Protein AF-A0A7X7UN12-F1 (afdb_monomer)

pLDDT: mean 86.02, std 12.64, range [42.88, 95.38]

Mean predicted aligned error: 5.35 Å

Foldseek 3Di:
DAQVVVVHDDDFDDKAFCQHPVRDPDPPPPVRIDTHDPVVVVVVVVVVVVVVVVVVVD

Solvent-accessible surface area (backbone atoms only — not comparable to full-atom values): 3599 Å² total; per-residue (Å²): 100,56,52,63,82,71,78,39,89,69,76,62,77,43,82,43,59,73,55,51,67,92,76,40,97,57,74,80,44,66,86,43,49,43,74,28,32,69,70,33,43,55,54,34,54,57,52,53,54,51,55,54,62,56,60,77,75,111

Nearest PDB structures (foldseek):
  5h0o-assembly1_A  TM=9.161E-01  e=8.833E-03  Geobacillus virus E2
  5fuy-assembly2_E-2  TM=6.901E-01  e=3.744E+00  Trypanosoma brucei
  2qq0-assembly1_A-2  TM=6.350E-01  e=3.495E+00  Thermotoga maritima

Structure (mmCIF, N/CA/C/O backbone):
data_AF-A0A7X7UN12-F1
#
_entry.id   AF-A0A7X7UN12-F1
#
loop_
_atom_site.group_PDB
_atom_site.id
_atom_site.type_symbol
_atom_site.label_atom_id
_atom_site.label_alt_id
_atom_site.la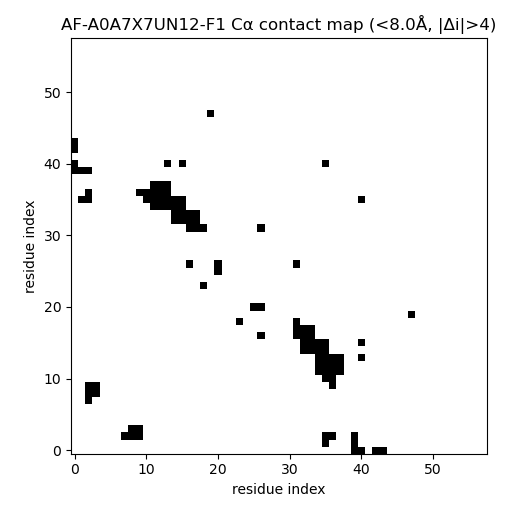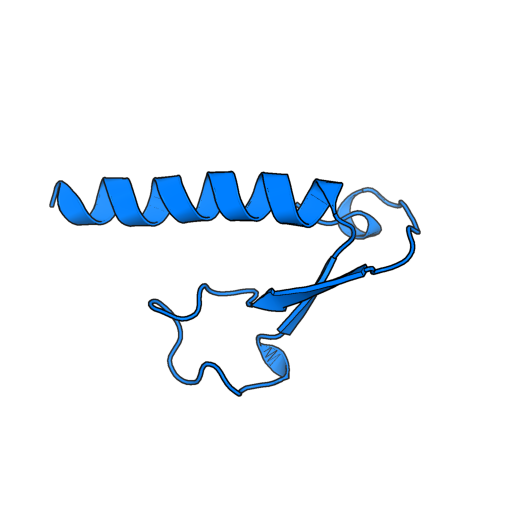bel_comp_id
_atom_site.label_asym_id
_atom_site.label_entity_id
_atom_site.label_seq_id
_atom_site.pdbx_PDB_ins_code
_atom_site.Cartn_x
_atom_site.Cartn_y
_atom_site.Cartn_z
_atom_site.occupancy
_atom_site.B_iso_or_equiv
_atom_site.auth_seq_id
_atom_site.auth_comp_id
_atom_site.auth_asym_id
_atom_site.auth_atom_id
_atom_site.pdbx_PDB_model_num
ATOM 1 N N . MET A 1 1 ? 3.906 -1.826 7.961 1.00 69.75 1 MET A N 1
ATOM 2 C CA . MET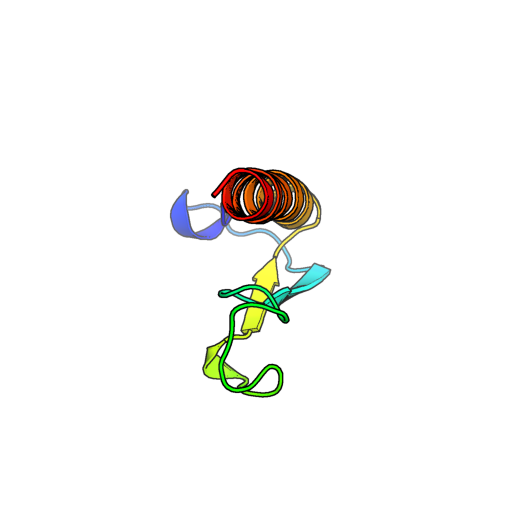 A 1 1 ? 2.976 -2.104 9.082 1.00 69.75 1 MET A CA 1
ATOM 3 C C . MET A 1 1 ? 1.558 -2.058 8.518 1.00 69.75 1 MET A C 1
ATOM 5 O O . MET A 1 1 ? 1.334 -1.217 7.658 1.00 69.75 1 MET A O 1
ATOM 9 N N . ARG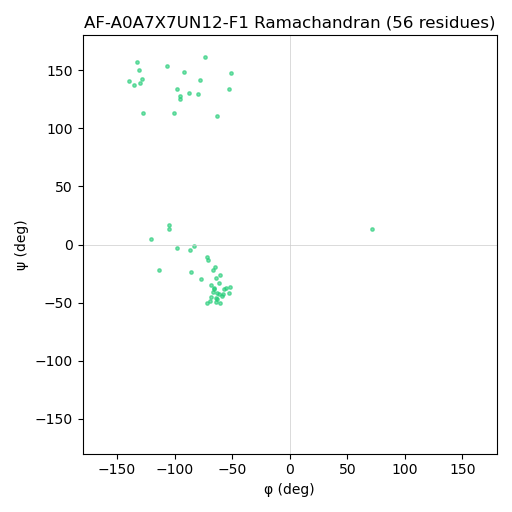 A 1 2 ? 0.643 -2.951 8.921 1.00 82.06 2 ARG A N 1
ATOM 10 C CA . ARG A 1 2 ? -0.742 -3.036 8.402 1.00 82.06 2 ARG A CA 1
ATOM 11 C C . ARG A 1 2 ? -1.729 -3.045 9.573 1.00 82.06 2 ARG A C 1
ATOM 13 O O . ARG A 1 2 ? -1.427 -3.696 10.566 1.00 82.06 2 ARG A O 1
ATOM 20 N N . CYS A 1 3 ? -2.887 -2.390 9.455 1.00 83.00 3 CYS A N 1
ATOM 21 C CA . CYS A 1 3 ? -3.914 -2.400 10.510 1.00 83.00 3 CYS A CA 1
ATOM 22 C C . CYS A 1 3 ? -4.398 -3.819 10.837 1.00 83.00 3 CYS A C 1
ATOM 24 O O . CYS A 1 3 ? -4.438 -4.194 12.005 1.00 83.00 3 CYS A O 1
ATOM 26 N N . SER A 1 4 ? -4.662 -4.633 9.812 1.00 83.69 4 SER A N 1
ATOM 27 C CA . SER A 1 4 ? -5.149 -6.007 9.981 1.00 83.69 4 SER A CA 1
ATOM 28 C C . SER A 1 4 ? -4.176 -6.908 10.741 1.00 83.69 4 SER A C 1
ATOM 30 O O . SER A 1 4 ? -4.604 -7.747 11.523 1.00 83.69 4 SER A O 1
ATOM 32 N N . ALA A 1 5 ? -2.866 -6.691 10.583 1.00 84.62 5 ALA A N 1
ATOM 33 C CA . ALA A 1 5 ? -1.844 -7.420 11.336 1.00 84.62 5 ALA A CA 1
ATOM 34 C C . ALA A 1 5 ? -1.890 -7.128 12.848 1.00 84.62 5 ALA A C 1
ATOM 36 O O . ALA A 1 5 ? -1.373 -7.912 13.632 1.00 84.62 5 ALA A O 1
ATOM 37 N N . ASN A 1 6 ? -2.526 -6.023 13.247 1.00 85.19 6 ASN A N 1
ATOM 38 C CA . ASN A 1 6 ? -2.730 -5.629 14.639 1.00 85.19 6 ASN A CA 1
ATOM 39 C C . ASN A 1 6 ? -4.179 -5.874 15.107 1.00 85.19 6 ASN A C 1
ATOM 41 O O . ASN A 1 6 ? -4.590 -5.307 16.115 1.00 85.19 6 ASN A O 1
ATOM 45 N N . GLY A 1 7 ? -4.983 -6.635 14.353 1.00 87.88 7 GLY A N 1
ATOM 46 C CA . GLY A 1 7 ? -6.400 -6.866 14.666 1.00 87.88 7 GLY A CA 1
ATOM 47 C C . GLY A 1 7 ? -7.307 -5.647 14.455 1.00 87.88 7 GLY A C 1
ATOM 48 O O . GLY A 1 7 ? -8.445 -5.644 14.912 1.00 87.88 7 GLY A O 1
ATOM 49 N N . LEU A 1 8 ? -6.826 -4.605 13.768 1.00 88.44 8 LEU A N 1
ATOM 50 C CA . LEU A 1 8 ? -7.592 -3.389 13.499 1.00 88.44 8 LEU A CA 1
ATOM 51 C C . LEU A 1 8 ? -8.202 -3.427 12.096 1.00 88.44 8 LEU A C 1
ATOM 53 O O . LEU A 1 8 ? -7.508 -3.690 11.109 1.00 88.44 8 LEU A O 1
ATOM 57 N N . VAL A 1 9 ? -9.481 -3.067 11.998 1.00 87.38 9 VAL A N 1
ATOM 58 C CA . VAL A 1 9 ? -10.159 -2.819 10.722 1.00 87.38 9 VAL A CA 1
ATOM 59 C C . VAL A 1 9 ? -10.218 -1.311 10.508 1.00 87.38 9 VAL A C 1
ATOM 61 O O . VAL A 1 9 ? -10.861 -0.581 11.254 1.00 87.38 9 VAL A O 1
ATOM 64 N N . THR A 1 10 ? -9.496 -0.826 9.504 1.00 89.12 10 THR A N 1
ATOM 65 C CA . THR A 1 10 ? -9.484 0.589 9.114 1.00 89.12 10 THR A CA 1
ATOM 66 C C . THR A 1 10 ? -9.717 0.666 7.613 1.00 89.12 10 THR A C 1
ATOM 68 O O . THR A 1 10 ? -9.123 -0.145 6.894 1.00 89.12 10 THR A O 1
ATOM 71 N N . PRO A 1 11 ? -10.530 1.619 7.123 1.00 90.44 11 PRO A N 1
ATOM 72 C CA . PRO A 1 11 ? -10.684 1.838 5.696 1.00 90.44 11 PRO A CA 1
ATOM 73 C C . PRO A 1 11 ? -9.330 2.019 5.010 1.00 90.44 11 PRO A C 1
ATOM 75 O O . PRO A 1 11 ? -8.442 2.730 5.489 1.00 90.44 11 PRO A O 1
ATOM 78 N N . GLY A 1 12 ? -9.178 1.327 3.891 1.00 92.50 12 GLY A N 1
ATOM 79 C CA . GLY A 1 12 ? -8.038 1.476 3.012 1.00 92.50 12 GLY A 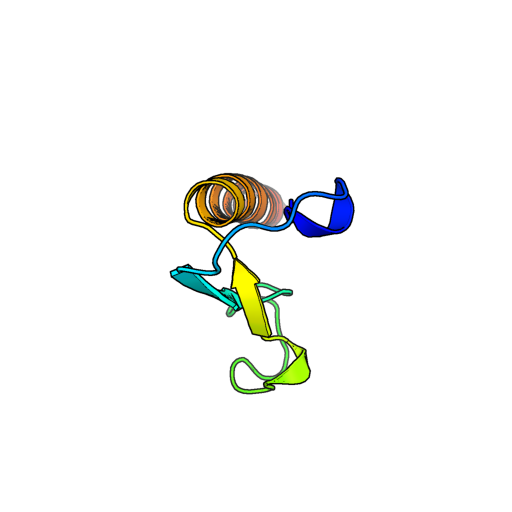CA 1
ATOM 80 C C . GLY A 1 12 ? -8.195 2.707 2.130 1.00 92.50 12 GLY A C 1
ATOM 81 O O . GLY A 1 12 ? -9.227 2.862 1.490 1.00 92.50 12 GLY A O 1
ATOM 82 N N . GLU A 1 13 ? -7.181 3.564 2.087 1.00 94.19 13 GLU A N 1
ATOM 83 C CA . GLU A 1 13 ? -7.221 4.831 1.338 1.00 94.19 13 GLU A CA 1
ATOM 84 C C . GLU A 1 13 ? -6.236 4.840 0.165 1.00 94.19 13 GLU A C 1
ATOM 86 O O . GLU A 1 13 ? -6.374 5.632 -0.762 1.00 94.19 13 GLU A O 1
ATOM 91 N N . ILE A 1 14 ? -5.209 3.989 0.230 1.00 94.50 14 ILE A N 1
ATOM 92 C CA . ILE A 1 14 ? -4.080 3.978 -0.697 1.00 94.50 14 ILE A CA 1
ATOM 93 C C . ILE A 1 14 ? -3.800 2.532 -1.103 1.00 94.50 14 ILE A C 1
ATOM 95 O O . ILE A 1 14 ? -3.784 1.634 -0.256 1.00 94.50 14 ILE A O 1
ATOM 99 N N . VAL A 1 15 ? -3.546 2.321 -2.393 1.00 94.81 15 VAL A N 1
ATOM 100 C CA . VAL A 1 15 ? -2.974 1.078 -2.918 1.00 94.81 15 VAL A CA 1
ATOM 101 C C . VAL A 1 15 ? -1.466 1.268 -3.027 1.00 94.81 15 VAL A C 1
ATOM 103 O O . VAL A 1 15 ? -1.004 2.224 -3.643 1.00 94.81 15 VAL A O 1
ATOM 106 N N . ASP A 1 16 ? -0.708 0.373 -2.40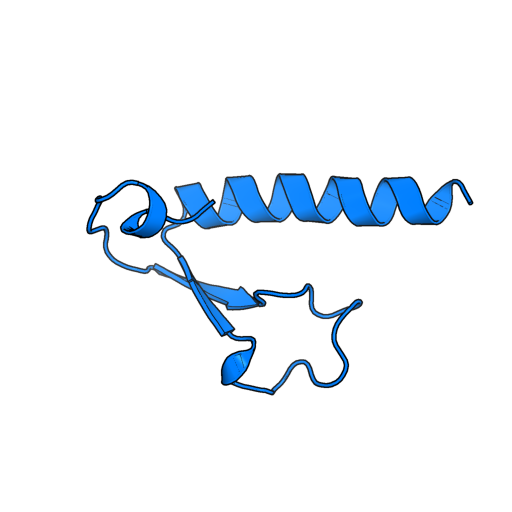6 1.00 94.88 16 ASP A N 1
ATOM 107 C CA . ASP A 1 16 ? 0.752 0.422 -2.338 1.00 94.88 16 ASP A CA 1
ATOM 108 C C . ASP A 1 16 ? 1.341 -0.955 -2.674 1.00 94.88 16 ASP A C 1
ATOM 110 O O . ASP A 1 16 ? 0.678 -1.983 -2.510 1.00 94.88 16 ASP A O 1
ATOM 114 N N . HIS A 1 17 ? 2.593 -1.007 -3.119 1.00 94.88 17 HIS A N 1
ATOM 115 C CA . HIS A 1 17 ? 3.286 -2.267 -3.386 1.00 94.88 17 HIS A CA 1
ATOM 116 C C . HIS A 1 17 ? 3.767 -2.914 -2.079 1.00 94.88 17 HIS A C 1
ATOM 118 O O . HIS A 1 17 ? 4.195 -2.222 -1.158 1.00 94.88 17 HIS A O 1
ATOM 124 N N . LYS A 1 18 ? 3.702 -4.241 -1.945 1.00 92.69 18 LYS A N 1
ATOM 125 C CA . LYS A 1 18 ? 4.215 -5.011 -0.796 1.00 92.69 18 LYS A CA 1
ATOM 126 C C . LYS A 1 18 ? 5.735 -5.021 -0.811 1.00 92.69 18 LYS A C 1
ATOM 128 O O . LYS A 1 18 ? 6.345 -4.671 0.197 1.00 92.69 18 LYS A O 1
ATOM 133 N N . VAL A 1 19 ? 6.302 -5.373 -1.958 1.00 91.62 19 VAL A N 1
ATOM 134 C CA . VAL A 1 19 ? 7.704 -5.189 -2.326 1.00 91.62 19 VAL A CA 1
ATOM 135 C C . VAL A 1 19 ? 7.802 -3.887 -3.117 1.00 91.62 19 VAL A C 1
ATOM 137 O O . VAL A 1 19 ? 7.039 -3.734 -4.070 1.00 91.62 19 VAL A O 1
ATOM 140 N N . PRO A 1 20 ? 8.687 -2.947 -2.749 1.00 91.69 20 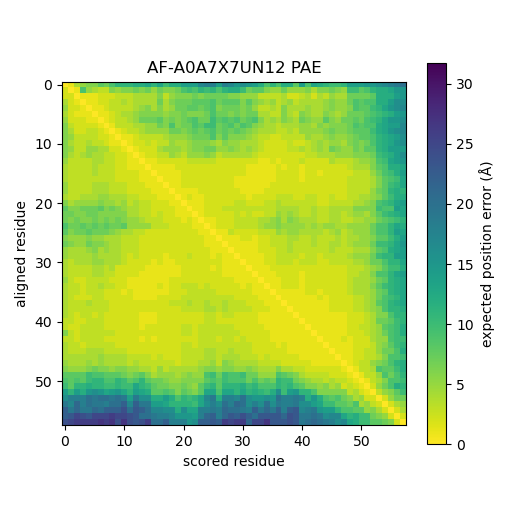PRO A N 1
ATOM 141 C CA . PRO A 1 20 ? 8.809 -1.671 -3.447 1.00 91.69 20 PRO A CA 1
ATOM 142 C C . PRO A 1 20 ? 8.963 -1.810 -4.966 1.00 91.69 20 PRO A C 1
ATOM 144 O O . PRO A 1 20 ? 9.602 -2.744 -5.444 1.00 91.69 20 PRO A O 1
ATOM 147 N N . LYS A 1 21 ? 8.435 -0.836 -5.718 1.00 88.56 21 LYS A N 1
ATOM 148 C CA . LYS A 1 21 ? 8.407 -0.829 -7.193 1.00 88.56 21 LYS A CA 1
ATOM 149 C C . LYS A 1 21 ? 9.772 -1.081 -7.855 1.00 88.56 21 LYS A C 1
ATOM 151 O O . LYS A 1 21 ? 9.842 -1.698 -8.906 1.00 88.56 21 LYS A O 1
ATOM 156 N N . ASN A 1 22 ? 10.842 -0.567 -7.263 1.00 86.00 22 ASN A N 1
ATOM 157 C CA . ASN A 1 22 ? 12.221 -0.690 -7.743 1.00 86.00 22 ASN A CA 1
ATOM 158 C C . ASN A 1 22 ? 12.934 -1.969 -7.268 1.00 86.00 22 ASN A C 1
ATOM 160 O O . ASN A 1 22 ? 14.064 -2.205 -7.672 1.00 86.00 22 ASN A O 1
ATOM 164 N N . ALA A 1 23 ? 12.297 -2.773 -6.416 1.00 86.81 23 ALA A N 1
ATOM 165 C CA . ALA A 1 23 ? 12.839 -4.016 -5.871 1.00 86.81 23 ALA A CA 1
ATOM 166 C C . ALA A 1 23 ? 11.975 -5.246 -6.218 1.00 86.81 23 ALA A C 1
ATOM 168 O O . ALA A 1 23 ? 12.232 -6.341 -5.721 1.00 86.81 23 ALA A O 1
ATOM 169 N N . CYS A 1 24 ? 10.925 -5.082 -7.030 1.00 89.56 24 CYS A N 1
ATOM 170 C CA . CYS A 1 24 ? 10.047 -6.165 -7.468 1.00 89.56 24 CYS A CA 1
ATOM 171 C C . CYS A 1 24 ? 10.294 -6.542 -8.935 1.00 89.56 24 CYS A C 1
ATOM 173 O O . CYS A 1 24 ? 10.698 -5.701 -9.732 1.00 89.56 24 CYS A O 1
ATOM 175 N N . ILE A 1 25 ? 9.993 -7.797 -9.287 1.00 92.25 25 ILE A N 1
ATOM 176 C CA . ILE A 1 25 ? 10.144 -8.331 -10.652 1.00 92.25 25 ILE A CA 1
ATOM 177 C C . ILE A 1 25 ? 9.119 -7.699 -11.603 1.00 92.25 25 ILE A C 1
ATOM 179 O O . ILE A 1 25 ? 9.484 -7.217 -12.669 1.00 92.25 25 ILE A O 1
ATOM 183 N N . ASP A 1 26 ? 7.846 -7.670 -11.194 1.00 94.06 26 ASP A N 1
ATOM 184 C CA . ASP A 1 26 ? 6.763 -7.022 -11.932 1.00 94.06 26 ASP A CA 1
ATOM 185 C C .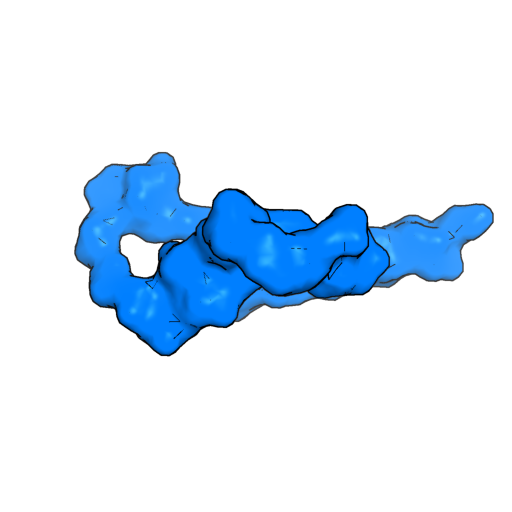 ASP A 1 26 ? 5.999 -6.048 -11.012 1.00 94.06 26 ASP A C 1
ATOM 187 O O . ASP A 1 26 ? 5.342 -6.476 -10.056 1.00 94.06 26 ASP A O 1
ATOM 191 N N . PRO A 1 27 ? 6.062 -4.727 -11.262 1.00 93.00 27 PRO A N 1
ATOM 192 C CA . PRO A 1 27 ? 5.330 -3.738 -10.475 1.00 93.00 27 PRO A CA 1
ATOM 193 C C . PRO A 1 27 ? 3.812 -3.760 -10.714 1.00 93.00 27 PRO A C 1
ATOM 195 O O . PRO A 1 27 ? 3.066 -3.143 -9.941 1.00 93.00 27 PRO A O 1
ATOM 198 N N . TRP A 1 28 ? 3.345 -4.445 -11.757 1.00 94.69 28 TRP A N 1
ATOM 199 C CA . TRP A 1 28 ? 1.931 -4.569 -12.105 1.00 94.69 28 TRP A CA 1
ATOM 200 C C . TRP A 1 28 ? 1.297 -5.872 -11.618 1.00 94.69 28 TRP A C 1
ATOM 202 O O . TRP A 1 28 ? 0.080 -6.034 -11.743 1.00 94.69 28 TRP A O 1
ATOM 212 N N . ASP A 1 29 ? 2.077 -6.760 -10.997 1.00 94.81 29 ASP A N 1
ATOM 213 C CA . ASP A 1 29 ? 1.530 -7.930 -10.327 1.00 94.81 29 ASP A CA 1
ATOM 214 C C . ASP A 1 29 ? 0.623 -7.493 -9.167 1.00 94.81 29 ASP A C 1
ATOM 216 O O . ASP A 1 29 ? 1.067 -6.996 -8.1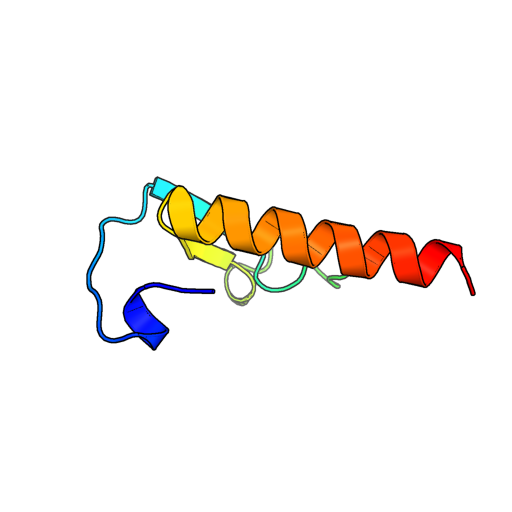26 1.00 94.81 29 ASP A O 1
ATOM 220 N N . LYS A 1 30 ? -0.681 -7.726 -9.334 1.00 95.31 30 LYS A N 1
ATOM 221 C CA . LYS A 1 30 ? -1.707 -7.419 -8.330 1.00 95.31 30 LYS A CA 1
ATOM 222 C C . LYS A 1 30 ? -1.479 -8.178 -7.025 1.00 95.31 30 LYS A C 1
ATOM 224 O O . LYS A 1 30 ? -1.887 -7.698 -5.967 1.00 95.31 30 LYS A O 1
ATOM 229 N N . SER A 1 31 ? -0.813 -9.335 -7.064 1.00 94.94 31 SER A N 1
ATOM 230 C CA . SER A 1 31 ? -0.442 -10.087 -5.862 1.00 94.94 31 SER A CA 1
ATOM 231 C C . SER A 1 31 ? 0.541 -9.296 -4.984 1.00 94.94 31 SER A C 1
ATOM 233 O O . SER A 1 31 ? 0.500 -9.397 -3.749 1.00 94.94 31 SER A O 1
ATOM 235 N N . ASN A 1 32 ? 1.346 -8.425 -5.602 1.00 95.06 32 ASN A N 1
ATOM 236 C CA . ASN A 1 32 ? 2.255 -7.502 -4.938 1.00 95.06 32 ASN A CA 1
ATOM 237 C C . ASN A 1 32 ? 1.556 -6.213 -4.471 1.00 95.06 32 ASN A C 1
ATOM 239 O O . ASN A 1 32 ? 2.192 -5.378 -3.844 1.00 95.06 32 ASN A O 1
ATOM 243 N N . TRP A 1 33 ? 0.261 -6.010 -4.702 1.00 95.38 33 TRP A N 1
ATOM 244 C CA . TRP A 1 33 ? -0.440 -4.829 -4.189 1.00 95.38 33 TRP A CA 1
ATOM 245 C C . TRP A 1 33 ? -1.068 -5.095 -2.820 1.00 95.38 33 TRP A C 1
ATOM 247 O O . TRP A 1 33 ? -1.462 -6.212 -2.472 1.00 95.38 33 TRP A O 1
ATOM 257 N N . GLN A 1 34 ? -1.134 -4.053 -2.002 1.00 94.62 34 GLN A N 1
ATOM 258 C CA . GLN A 1 34 ? -1.781 -4.050 -0.695 1.00 94.62 34 GLN A CA 1
ATOM 259 C C . GLN A 1 34 ? -2.533 -2.740 -0.491 1.00 94.62 34 GLN A C 1
ATOM 261 O O . GLN A 1 34 ? -2.035 -1.662 -0.809 1.00 94.62 34 GLN A O 1
ATOM 266 N N . THR A 1 35 ? -3.712 -2.834 0.112 1.00 95.00 35 THR A N 1
ATOM 267 C CA . THR A 1 35 ? -4.471 -1.660 0.534 1.00 95.00 35 THR A CA 1
ATOM 268 C C . THR A 1 35 ? -4.041 -1.247 1.939 1.00 95.00 35 THR A C 1
ATOM 270 O O . THR A 1 35 ? -3.990 -2.080 2.848 1.00 95.00 35 THR A O 1
ATOM 273 N N . LEU A 1 36 ? -3.736 0.036 2.133 1.00 94.69 36 LEU A N 1
ATOM 274 C CA . LEU A 1 36 ? -3.301 0.606 3.408 1.00 94.69 36 LEU A CA 1
ATOM 275 C C . LEU A 1 36 ? -4.104 1.870 3.744 1.00 94.69 36 LEU A C 1
ATOM 277 O O . LEU A 1 36 ? -4.512 2.623 2.861 1.00 94.69 36 LEU A O 1
ATOM 281 N N . CYS A 1 37 ? -4.291 2.136 5.037 1.00 94.94 37 CYS A N 1
ATOM 282 C CA . CYS A 1 37 ? -4.671 3.472 5.499 1.00 94.94 37 CYS A CA 1
ATOM 283 C C . CYS A 1 37 ? -3.465 4.426 5.404 1.00 94.94 37 CYS A C 1
ATOM 285 O O . CYS A 1 37 ? -2.307 3.977 5.387 1.00 94.94 37 CYS A O 1
ATOM 287 N N . ARG A 1 38 ? -3.708 5.742 5.421 1.00 93.00 38 ARG A N 1
ATOM 288 C CA . ARG A 1 38 ? -2.643 6.764 5.341 1.00 93.00 38 ARG A CA 1
ATOM 289 C C . ARG A 1 38 ? -1.532 6.578 6.378 1.00 93.00 38 ARG A C 1
ATOM 291 O O . ARG A 1 38 ? -0.351 6.683 6.044 1.00 93.00 38 ARG A O 1
ATOM 298 N N . LYS A 1 39 ? -1.887 6.239 7.623 1.00 92.56 39 LYS A N 1
ATOM 299 C CA . LYS A 1 39 ? -0.914 6.034 8.712 1.00 92.56 39 LYS A CA 1
ATOM 300 C C . LYS A 1 39 ? 0.009 4.845 8.436 1.00 92.56 39 LYS A C 1
ATOM 302 O O . LYS A 1 39 ? 1.225 4.952 8.584 1.00 92.56 39 LYS A O 1
ATOM 307 N N . CYS A 1 40 ? -0.553 3.715 8.011 1.00 93.88 40 CYS A N 1
ATOM 308 C CA . CYS A 1 40 ? 0.226 2.526 7.672 1.00 93.88 40 CYS A CA 1
ATOM 309 C C . CYS A 1 40 ? 1.116 2.747 6.447 1.00 93.88 40 CYS A C 1
ATOM 311 O O . CYS A 1 40 ? 2.262 2.288 6.452 1.00 93.88 40 CYS A O 1
ATOM 313 N N . HIS A 1 41 ? 0.615 3.476 5.446 1.00 94.50 41 HIS A N 1
ATOM 314 C CA . HIS A 1 41 ? 1.389 3.861 4.271 1.00 94.50 41 HIS A CA 1
ATOM 315 C C . HIS A 1 41 ? 2.611 4.706 4.661 1.00 94.50 41 HIS A C 1
ATOM 317 O O . HIS A 1 41 ? 3.731 4.328 4.336 1.00 94.50 41 HIS A O 1
ATOM 323 N N . ALA A 1 42 ? 2.436 5.764 5.464 1.00 93.56 42 ALA A N 1
ATOM 324 C CA . ALA A 1 42 ? 3.547 6.619 5.901 1.00 93.56 42 ALA A CA 1
ATOM 325 C C . ALA A 1 42 ? 4.653 5.839 6.643 1.00 93.56 42 ALA A C 1
ATOM 327 O O . ALA A 1 42 ? 5.843 6.023 6.376 1.00 93.56 42 ALA A O 1
ATOM 328 N N . ILE A 1 43 ? 4.266 4.916 7.533 1.00 92.69 43 ILE A N 1
ATOM 329 C CA . ILE A 1 43 ? 5.209 4.040 8.248 1.00 92.69 43 ILE A CA 1
ATOM 330 C C . ILE A 1 43 ? 5.958 3.128 7.269 1.00 92.69 43 ILE A C 1
ATOM 332 O O . ILE A 1 43 ? 7.164 2.919 7.419 1.00 92.69 43 ILE A O 1
ATOM 336 N N . LYS A 1 44 ? 5.258 2.573 6.271 1.00 92.25 44 LYS A N 1
ATOM 337 C CA . LYS A 1 44 ? 5.889 1.741 5.244 1.00 92.25 44 LYS A CA 1
ATOM 338 C C . LYS A 1 44 ? 6.875 2.553 4.406 1.00 92.25 44 LYS A C 1
ATOM 340 O O . LYS A 1 44 ? 8.025 2.140 4.319 1.00 92.25 44 LYS A O 1
ATOM 345 N N . SER A 1 45 ? 6.491 3.719 3.888 1.00 91.19 45 SER A N 1
ATOM 346 C CA . SER A 1 45 ? 7.387 4.557 3.080 1.00 91.19 45 SER A CA 1
ATOM 347 C C . SER A 1 45 ? 8.671 4.925 3.832 1.00 91.19 45 SER A C 1
ATOM 349 O O . SER A 1 45 ? 9.752 4.928 3.249 1.00 91.19 45 SER A O 1
ATOM 351 N N . ALA A 1 46 ? 8.584 5.199 5.139 1.00 90.50 46 ALA A N 1
ATOM 352 C CA . ALA A 1 46 ? 9.762 5.459 5.967 1.00 90.50 46 ALA A CA 1
ATOM 353 C C . ALA A 1 46 ? 10.672 4.226 6.111 1.00 90.50 46 ALA A C 1
ATOM 355 O O . ALA A 1 46 ? 11.896 4.366 6.123 1.00 90.50 46 ALA A O 1
ATOM 356 N N . LYS A 1 47 ? 10.095 3.021 6.210 1.00 88.50 47 LYS A N 1
ATOM 357 C CA . LYS A 1 47 ? 10.852 1.762 6.245 1.00 88.50 47 LYS A CA 1
ATOM 358 C C . LYS A 1 47 ? 11.521 1.484 4.898 1.00 88.50 47 LYS A C 1
ATOM 360 O O . LYS A 1 47 ? 12.705 1.170 4.873 1.00 88.50 47 LYS A O 1
ATOM 365 N N . ASP A 1 48 ? 10.790 1.655 3.803 1.00 87.25 48 ASP A N 1
ATOM 366 C CA . ASP A 1 48 ? 11.283 1.413 2.445 1.00 87.25 48 ASP A CA 1
ATOM 367 C C . ASP A 1 48 ? 12.459 2.344 2.114 1.00 87.25 48 ASP A C 1
ATOM 369 O O . ASP A 1 48 ? 13.495 1.879 1.650 1.00 87.25 48 ASP A O 1
ATOM 373 N N . LYS A 1 49 ? 12.381 3.634 2.476 1.00 83.75 49 LYS A N 1
ATOM 374 C CA . LYS A 1 49 ? 13.511 4.576 2.346 1.00 83.75 49 LYS A CA 1
ATOM 375 C C . LYS A 1 49 ? 14.779 4.102 3.064 1.00 83.75 49 LYS A C 1
ATOM 377 O O . LYS A 1 49 ? 15.873 4.319 2.557 1.00 83.75 49 LYS A O 1
ATOM 382 N N . LYS A 1 50 ? 14.649 3.464 4.234 1.00 77.75 50 LYS A N 1
ATOM 383 C CA . LYS A 1 50 ? 15.802 2.901 4.957 1.00 77.75 50 LYS A CA 1
ATOM 384 C C . LYS A 1 50 ? 16.418 1.711 4.223 1.00 77.75 50 LYS A C 1
ATOM 386 O O . LYS A 1 50 ? 17.630 1.564 4.280 1.00 77.75 50 LYS A O 1
ATOM 391 N N . TYR A 1 51 ? 15.614 0.888 3.547 1.00 71.56 51 TYR A N 1
ATOM 392 C CA . TYR A 1 51 ? 16.141 -0.212 2.735 1.00 71.56 51 TYR A CA 1
ATOM 393 C C . TYR A 1 51 ? 16.999 0.311 1.581 1.00 71.56 51 TYR A C 1
ATOM 395 O O . TYR A 1 51 ? 18.124 -0.147 1.433 1.00 71.56 51 TYR A O 1
ATOM 403 N N . PHE A 1 52 ? 16.531 1.324 0.845 1.00 71.81 52 PHE A N 1
ATOM 404 C CA . PHE A 1 52 ? 17.311 1.897 -0.263 1.00 71.81 52 PHE A CA 1
ATOM 405 C C . PHE A 1 52 ? 18.578 2.606 0.202 1.00 71.81 52 PHE A C 1
ATOM 407 O O . PHE A 1 52 ? 19.642 2.396 -0.365 1.00 71.81 52 PHE A O 1
ATOM 414 N N . ARG A 1 53 ? 18.509 3.353 1.309 1.00 61.62 53 ARG A N 1
ATOM 415 C CA . ARG A 1 53 ? 19.685 4.060 1.837 1.00 61.62 53 ARG A CA 1
ATOM 416 C C . ARG A 1 53 ? 20.792 3.131 2.355 1.00 61.62 53 ARG A C 1
ATOM 418 O O . ARG A 1 53 ? 21.936 3.558 2.485 1.00 61.62 53 ARG A O 1
ATOM 425 N N . ASN A 1 54 ? 20.446 1.890 2.695 1.00 58.09 54 ASN A N 1
ATOM 426 C CA . ASN A 1 54 ? 21.413 0.877 3.109 1.00 58.09 54 ASN A CA 1
ATOM 427 C C . ASN A 1 54 ? 22.031 0.135 1.913 1.00 58.09 54 ASN A C 1
ATOM 429 O O . ASN A 1 54 ? 23.131 -0.385 2.056 1.00 58.09 54 ASN A O 1
ATOM 433 N N . ASP A 1 55 ? 21.352 0.100 0.764 1.00 55.03 55 ASP A N 1
ATOM 434 C CA . ASP A 1 55 ? 21.860 -0.508 -0.475 1.00 55.03 55 ASP A CA 1
ATOM 435 C C . ASP A 1 55 ? 22.886 0.406 -1.171 1.00 55.03 55 ASP A C 1
ATOM 437 O O . ASP A 1 55 ? 23.837 -0.067 -1.773 1.00 55.03 55 ASP A O 1
ATOM 441 N N . GLU A 1 56 ? 22.756 1.727 -1.001 1.00 53.16 56 GLU A N 1
ATOM 442 C CA . GLU A 1 56 ? 23.709 2.742 -1.489 1.00 53.16 56 GLU A CA 1
ATOM 443 C C . GLU A 1 56 ? 25.050 2.777 -0.720 1.00 53.16 56 GLU A C 1
ATOM 445 O O . GLU A 1 56 ? 25.982 3.460 -1.135 1.00 53.16 56 GLU A O 1
ATOM 450 N N . ASN A 1 57 ? 25.148 2.078 0.417 1.00 50.62 57 ASN A N 1
ATOM 451 C CA . ASN A 1 57 ? 26.361 1.984 1.246 1.00 50.62 57 ASN A CA 1
ATOM 452 C C . ASN A 1 57 ? 27.080 0.628 1.105 1.00 50.62 57 ASN A C 1
ATOM 454 O O . ASN A 1 57 ? 27.883 0.266 1.970 1.00 50.62 57 ASN A O 1
ATOM 458 N N . LYS A 1 58 ? 26.775 -0.137 0.054 1.00 42.88 58 LYS A N 1
ATOM 459 C CA . LYS A 1 58 ? 27.414 -1.416 -0.267 1.00 42.88 58 LYS A CA 1
ATOM 460 C C . LYS A 1 58 ? 28.106 -1.335 -1.622 1.00 42.88 58 LYS A C 1
ATOM 462 O O . LYS A 1 58 ? 29.172 -1.977 -1.742 1.00 42.88 58 LYS A O 1
#

Radius of gyration: 12.46 Å; Cα contacts (8 Å, |Δi|>4): 53; chains: 1; bounding box: 38×17×27 Å

Sequence (58 aa):
MRCSANGLVTPGEIVDHKVPKNACIDPWDKSNWQTLCRKCHAIKSAKDKKYFRNDENK

Secondary structure (DSSP, 8-state):
--TGGGT------EEEESS-TTTSS-TT-GGGEEEE-HHHHHHHHHHHHHHHHHHTT-